Protein AF-K9H385-F1 (afdb_monomer_lite)

Radius of gyration: 11.21 Å; chains: 1; bounding box: 23×30×28 Å

pLDDT: mean 79.74, std 13.35, range [40.47, 91.56]

Structure (mmCIF, N/CA/C/O backbone):
data_AF-K9H385-F1
#
_entry.id   AF-K9H385-F1
#
loop_
_atom_site.group_PDB
_atom_site.id
_atom_site.type_symbol
_atom_site.label_atom_id
_atom_site.label_alt_id
_atom_site.label_comp_id
_atom_site.label_asym_id
_atom_site.label_entity_id
_atom_site.label_seq_id
_atom_site.pdbx_PDB_ins_code
_atom_site.Cartn_x
_atom_site.Cartn_y
_atom_site.Cartn_z
_atom_site.occupancy
_atom_site.B_iso_or_equiv
_atom_site.auth_seq_id
_atom_site.auth_comp_id
_atom_site.auth_asym_id
_atom_site.auth_atom_id
_atom_site.pdbx_PDB_model_num
ATOM 1 N N . MET A 1 1 ? -14.197 -4.123 5.878 1.00 55.47 1 MET A N 1
ATOM 2 C CA . MET A 1 1 ? -13.369 -4.452 4.700 1.00 55.47 1 MET A CA 1
ATOM 3 C C . MET A 1 1 ? -12.892 -5.881 4.848 1.00 55.47 1 MET A C 1
ATOM 5 O O . MET A 1 1 ? -12.236 -6.185 5.840 1.00 55.47 1 MET A O 1
ATOM 9 N N . GLN A 1 2 ? -13.299 -6.762 3.934 1.00 64.56 2 GLN A N 1
ATOM 10 C CA . GLN A 1 2 ? -12.786 -8.132 3.875 1.00 64.56 2 GLN A CA 1
ATOM 11 C C . GLN A 1 2 ? -11.310 -8.101 3.450 1.00 64.56 2 GLN A C 1
ATOM 13 O O . GLN A 1 2 ? -10.873 -7.184 2.761 1.00 64.56 2 GLN A O 1
ATOM 18 N N . TYR A 1 3 ? -10.535 -9.120 3.825 1.00 59.12 3 TYR A N 1
ATOM 19 C CA . TYR A 1 3 ? -9.112 -9.257 3.469 1.00 59.12 3 TYR A CA 1
ATOM 20 C C . TYR A 1 3 ? -8.860 -9.159 1.943 1.00 59.12 3 TYR A C 1
ATOM 22 O O . TYR A 1 3 ? -7.810 -8.691 1.503 1.00 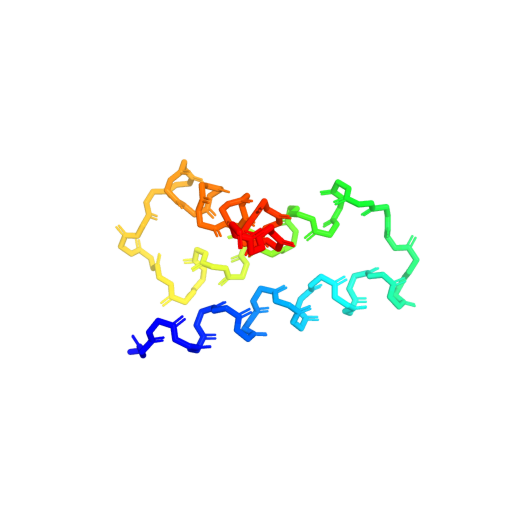59.12 3 TYR A O 1
ATOM 30 N N . GLY A 1 4 ? -9.860 -9.525 1.129 1.00 68.69 4 GLY A N 1
ATOM 31 C CA . GLY A 1 4 ? -9.846 -9.358 -0.328 1.00 68.69 4 GLY A CA 1
ATOM 32 C C . GLY A 1 4 ? -9.879 -7.900 -0.809 1.00 68.69 4 GLY A C 1
ATOM 33 O O . GLY A 1 4 ? -9.272 -7.591 -1.835 1.00 68.69 4 GLY A O 1
ATOM 34 N N . ASP A 1 5 ? -10.502 -6.988 -0.058 1.00 81.44 5 ASP A N 1
ATOM 35 C CA . ASP A 1 5 ? -10.595 -5.566 -0.419 1.00 81.44 5 ASP A CA 1
ATOM 36 C C . ASP A 1 5 ? -9.231 -4.878 -0.297 1.00 81.44 5 ASP A C 1
ATOM 38 O O . ASP A 1 5 ? -8.823 -4.119 -1.177 1.00 81.44 5 ASP A O 1
ATOM 42 N N . LEU A 1 6 ? -8.488 -5.191 0.773 1.00 79.69 6 LEU A N 1
ATOM 43 C CA . LEU A 1 6 ? -7.169 -4.608 1.027 1.00 79.69 6 LEU A CA 1
ATOM 44 C C . LEU A 1 6 ? -6.148 -5.065 -0.023 1.00 79.69 6 LEU A C 1
ATOM 46 O O . LEU A 1 6 ? -5.366 -4.262 -0.529 1.00 79.69 6 LEU A O 1
ATOM 50 N N . ARG A 1 7 ? -6.197 -6.344 -0.408 1.00 82.06 7 ARG A N 1
ATOM 51 C CA . ARG A 1 7 ? -5.351 -6.900 -1.470 1.00 82.06 7 ARG A CA 1
ATOM 52 C C . ARG A 1 7 ? -5.614 -6.236 -2.822 1.00 82.06 7 ARG A C 1
ATOM 54 O O . ARG A 1 7 ? -4.665 -5.819 -3.485 1.00 82.06 7 ARG A O 1
ATOM 61 N N . ASN A 1 8 ? -6.884 -6.092 -3.201 1.00 86.81 8 ASN A N 1
ATOM 62 C CA . ASN A 1 8 ? -7.269 -5.414 -4.441 1.00 86.81 8 ASN A CA 1
ATOM 63 C C . ASN A 1 8 ? -6.842 -3.939 -4.449 1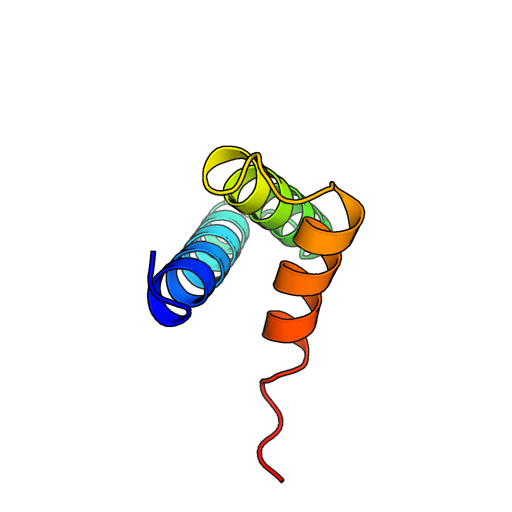.00 86.81 8 ASN A C 1
ATOM 65 O O . ASN A 1 8 ? -6.384 -3.442 -5.479 1.00 86.81 8 ASN A O 1
ATOM 69 N N . LEU A 1 9 ? -6.949 -3.246 -3.309 1.00 86.69 9 LEU A N 1
ATOM 70 C CA . LEU A 1 9 ? -6.472 -1.870 -3.161 1.00 86.69 9 LEU A CA 1
ATOM 71 C C . LEU A 1 9 ? -4.959 -1.769 -3.396 1.00 86.69 9 LEU A C 1
ATOM 73 O O . LEU A 1 9 ? -4.511 -0.908 -4.156 1.00 86.69 9 LEU A O 1
ATOM 77 N N . ILE A 1 10 ? -4.176 -2.655 -2.775 1.00 85.25 10 ILE A N 1
ATOM 78 C CA . ILE A 1 10 ? -2.714 -2.679 -2.916 1.00 85.25 10 ILE A CA 1
ATOM 79 C C . ILE A 1 10 ? -2.322 -2.952 -4.373 1.00 85.25 10 ILE A C 1
ATOM 81 O O . ILE A 1 10 ? -1.514 -2.208 -4.929 1.00 85.25 10 ILE A O 1
ATOM 85 N N . GLN A 1 11 ? -2.931 -3.956 -5.014 1.00 86.56 11 GLN A N 1
ATOM 86 C CA . GLN A 1 11 ? -2.667 -4.277 -6.422 1.00 86.56 11 GLN A CA 1
ATOM 87 C C . GLN A 1 11 ? -3.000 -3.111 -7.356 1.00 86.56 11 GLN A C 1
ATOM 89 O O . GLN A 1 11 ? -2.134 -2.696 -8.124 1.00 86.56 11 GLN A O 1
ATOM 94 N N . ARG A 1 12 ? -4.195 -2.514 -7.242 1.00 87.94 12 ARG A N 1
ATOM 95 C CA . ARG A 1 12 ? -4.570 -1.349 -8.064 1.00 87.94 12 ARG A CA 1
ATOM 96 C C . ARG A 1 12 ? -3.613 -0.177 -7.876 1.00 87.94 12 ARG A C 1
ATOM 98 O O . ARG A 1 12 ? -3.176 0.414 -8.855 1.00 87.94 12 ARG A O 1
ATOM 105 N N . THR A 1 13 ? -3.242 0.124 -6.633 1.00 86.00 13 THR A N 1
ATOM 106 C CA . THR A 1 13 ? -2.338 1.247 -6.337 1.00 86.00 13 THR A CA 1
ATOM 107 C C . THR A 1 13 ? -0.946 1.024 -6.931 1.00 86.00 13 THR A C 1
ATOM 109 O O . THR A 1 13 ? -0.329 1.955 -7.451 1.00 86.00 13 THR A O 1
ATOM 112 N N . MET A 1 14 ? -0.450 -0.213 -6.876 1.00 84.12 14 MET A N 1
ATOM 113 C CA . MET A 1 14 ? 0.828 -0.600 -7.473 1.00 84.12 14 MET A CA 1
ATOM 114 C C . MET A 1 14 ? 0.785 -0.530 -9.005 1.00 84.12 14 MET A C 1
ATOM 116 O O . MET A 1 14 ? 1.725 -0.015 -9.612 1.00 84.12 14 MET A O 1
ATOM 120 N N . ASP A 1 15 ? -0.297 -0.992 -9.632 1.00 86.62 15 ASP A N 1
ATOM 121 C CA . ASP A 1 15 ? -0.464 -0.945 -11.089 1.00 86.62 15 ASP A CA 1
ATOM 122 C C . ASP A 1 15 ? -0.630 0.487 -11.612 1.00 86.62 15 ASP A C 1
ATOM 124 O O . ASP A 1 15 ? -0.013 0.846 -12.617 1.00 86.62 15 ASP A O 1
ATOM 128 N N . ASP A 1 16 ? -1.368 1.343 -10.905 1.00 85.75 16 ASP A N 1
ATOM 129 C CA . ASP A 1 16 ? -1.489 2.765 -11.246 1.00 85.75 16 ASP A CA 1
ATOM 130 C C . ASP A 1 16 ? -0.149 3.499 -11.085 1.00 85.75 16 ASP A C 1
ATOM 132 O O . ASP A 1 16 ? 0.236 4.322 -11.923 1.00 85.75 16 ASP A O 1
ATOM 136 N N . ALA A 1 17 ? 0.622 3.168 -10.046 1.00 82.69 17 ALA A N 1
ATOM 137 C CA . ALA A 1 17 ? 1.967 3.705 -9.876 1.00 82.69 17 ALA A CA 1
ATOM 138 C C . ALA A 1 17 ? 2.907 3.269 -11.016 1.00 82.69 17 ALA A C 1
ATOM 140 O O . ALA A 1 17 ? 3.658 4.095 -11.534 1.00 82.69 17 ALA A O 1
ATOM 141 N N . ARG A 1 18 ? 2.821 2.012 -11.471 1.00 81.56 18 ARG A N 1
ATOM 142 C CA . ARG A 1 18 ? 3.585 1.528 -12.634 1.00 81.56 18 ARG A CA 1
ATOM 143 C C . ARG A 1 18 ? 3.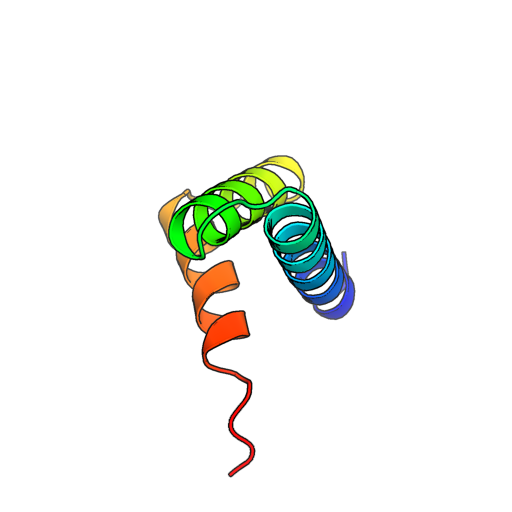164 2.222 -13.927 1.00 81.56 18 ARG A C 1
ATOM 145 O O . ARG A 1 18 ? 4.025 2.658 -14.685 1.00 81.56 18 ARG A O 1
ATOM 152 N N . ARG A 1 19 ? 1.857 2.377 -14.166 1.00 84.94 19 ARG A N 1
ATOM 153 C CA . ARG A 1 19 ? 1.321 3.084 -15.345 1.00 84.94 19 ARG A CA 1
ATOM 154 C C . ARG A 1 19 ? 1.765 4.541 -15.414 1.00 84.94 19 ARG A C 1
ATOM 156 O O . ARG A 1 19 ? 1.961 5.064 -16.502 1.00 84.94 19 ARG A O 1
ATOM 163 N N . THR A 1 20 ? 1.943 5.182 -14.263 1.00 82.94 20 THR A N 1
ATOM 164 C CA . THR A 1 20 ? 2.412 6.573 -14.167 1.00 82.94 20 THR A CA 1
ATOM 165 C C . THR A 1 20 ? 3.938 6.711 -14.217 1.00 82.94 20 THR A C 1
ATOM 167 O O . THR A 1 20 ? 4.453 7.814 -14.046 1.00 82.94 20 THR A O 1
ATOM 170 N N . GLY A 1 21 ? 4.672 5.618 -14.463 1.00 79.75 21 GLY A N 1
ATOM 171 C CA . GLY A 1 21 ? 6.129 5.627 -14.597 1.00 79.75 21 GLY A CA 1
ATOM 172 C C . GLY A 1 21 ? 6.887 5.720 -13.271 1.00 79.75 21 GLY A C 1
ATOM 173 O O . GLY A 1 21 ? 8.077 6.027 -13.280 1.00 79.75 21 GLY A O 1
ATOM 174 N N . ARG A 1 22 ? 6.236 5.470 -12.123 1.00 77.69 22 ARG A N 1
ATOM 175 C CA . ARG A 1 22 ? 6.947 5.397 -10.838 1.00 77.69 22 ARG A CA 1
ATOM 176 C C . ARG A 1 22 ? 7.735 4.099 -10.732 1.00 77.69 22 ARG A C 1
ATOM 178 O O . ARG A 1 22 ? 7.263 3.029 -11.117 1.00 77.69 22 ARG A O 1
ATOM 185 N N . ASP A 1 23 ? 8.912 4.204 -10.126 1.00 80.69 23 ASP A N 1
ATOM 186 C CA . ASP A 1 23 ? 9.701 3.044 -9.738 1.00 80.69 23 ASP A CA 1
ATOM 187 C C . ASP A 1 23 ? 8.972 2.181 -8.686 1.00 80.69 23 ASP A C 1
ATOM 189 O O . ASP A 1 23 ? 7.987 2.582 -8.050 1.00 80.69 23 ASP A O 1
ATOM 193 N N . ALA A 1 24 ? 9.461 0.954 -8.496 1.00 77.25 24 ALA A N 1
ATOM 194 C CA . ALA A 1 24 ? 8.862 -0.003 -7.568 1.00 77.25 24 ALA A CA 1
ATOM 195 C C . ALA A 1 24 ? 8.822 0.512 -6.115 1.00 77.25 24 ALA A C 1
ATOM 197 O O . ALA A 1 24 ? 7.935 0.125 -5.351 1.00 77.25 24 ALA A O 1
ATOM 198 N N . VAL A 1 25 ? 9.744 1.402 -5.732 1.00 83.81 25 VAL A N 1
ATOM 199 C CA . VAL A 1 25 ? 9.814 1.999 -4.390 1.00 83.81 25 VAL A CA 1
ATOM 200 C C . VAL A 1 25 ? 8.709 3.045 -4.206 1.00 83.81 25 VAL A C 1
ATOM 202 O O . VAL A 1 25 ? 8.029 3.071 -3.176 1.00 83.81 25 VAL A O 1
ATOM 205 N N . GLY A 1 26 ? 8.477 3.876 -5.219 1.00 83.25 26 GLY A N 1
ATOM 206 C CA . GLY A 1 26 ? 7.402 4.857 -5.285 1.00 83.25 26 GLY A CA 1
ATOM 207 C C . GLY A 1 26 ? 6.026 4.199 -5.303 1.00 83.25 26 GLY A C 1
ATOM 208 O O . GLY A 1 26 ? 5.115 4.686 -4.629 1.00 83.25 26 GLY A O 1
ATOM 209 N N . ALA A 1 27 ? 5.893 3.064 -5.993 1.00 85.44 27 ALA A N 1
ATOM 210 C CA . ALA A 1 27 ? 4.687 2.239 -5.970 1.00 85.44 27 ALA A CA 1
ATOM 211 C C . ALA A 1 27 ? 4.394 1.685 -4.564 1.00 85.44 27 ALA A C 1
ATOM 213 O O . ALA A 1 27 ? 3.287 1.868 -4.055 1.00 85.44 27 ALA A O 1
ATOM 214 N N . HIS A 1 28 ? 5.403 1.135 -3.877 1.00 86.62 28 HIS A N 1
ATOM 215 C CA . HIS A 1 28 ? 5.253 0.669 -2.493 1.00 86.62 28 HIS A CA 1
ATOM 216 C C . HIS A 1 28 ? 4.858 1.800 -1.539 1.00 86.62 28 HIS A C 1
ATOM 218 O O . HIS A 1 28 ? 3.927 1.650 -0.750 1.00 86.62 28 HIS A O 1
ATOM 224 N N . ARG A 1 29 ? 5.508 2.969 -1.627 1.00 87.88 29 ARG A N 1
ATOM 225 C CA . ARG A 1 29 ? 5.144 4.130 -0.793 1.00 87.88 29 ARG A CA 1
ATOM 226 C C . ARG A 1 29 ? 3.724 4.629 -1.055 1.00 87.88 29 ARG A C 1
ATOM 228 O O . ARG A 1 29 ? 3.095 5.158 -0.139 1.00 87.88 29 ARG A O 1
ATOM 235 N N . ALA A 1 30 ? 3.232 4.530 -2.288 1.00 87.06 30 ALA A N 1
ATOM 2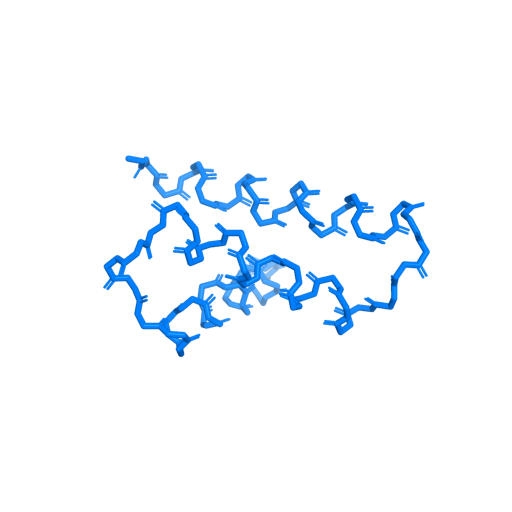36 C CA . ALA A 1 30 ? 1.853 4.883 -2.611 1.00 87.06 30 ALA A CA 1
ATOM 237 C C . ALA A 1 30 ? 0.869 3.875 -1.999 1.00 87.06 30 ALA A C 1
ATOM 239 O O . ALA A 1 30 ? -0.081 4.290 -1.338 1.00 87.06 30 ALA A O 1
ATOM 240 N N . ALA A 1 31 ? 1.144 2.574 -2.131 1.00 88.12 31 ALA A N 1
ATOM 241 C CA . ALA A 1 31 ? 0.317 1.514 -1.558 1.00 88.12 31 ALA A CA 1
ATOM 242 C C . ALA A 1 31 ? 0.234 1.595 -0.024 1.00 88.12 31 ALA A C 1
ATOM 244 O O . ALA A 1 31 ? -0.859 1.503 0.526 1.00 88.12 31 ALA A O 1
ATOM 245 N N . VAL A 1 32 ? 1.347 1.863 0.670 1.00 90.44 32 VAL A N 1
ATOM 246 C CA . VAL A 1 32 ? 1.349 2.028 2.138 1.00 90.44 32 VAL A CA 1
ATOM 247 C C . VAL A 1 32 ? 0.477 3.208 2.562 1.00 90.44 32 VAL A C 1
ATOM 249 O O . VAL A 1 32 ? -0.329 3.082 3.481 1.00 90.44 32 VAL A O 1
ATOM 252 N N . ARG A 1 33 ? 0.575 4.342 1.857 1.00 89.94 33 ARG A N 1
ATOM 253 C CA . ARG A 1 33 ? -0.277 5.509 2.130 1.00 89.94 33 ARG A CA 1
ATOM 254 C C . ARG A 1 33 ? -1.756 5.217 1.891 1.00 89.94 33 ARG A C 1
ATOM 256 O O . ARG A 1 33 ? -2.583 5.653 2.685 1.00 89.94 33 ARG A O 1
ATOM 263 N N . ALA A 1 34 ? -2.081 4.464 0.842 1.00 89.38 34 ALA A N 1
ATOM 264 C CA . ALA A 1 34 ? -3.452 4.043 0.577 1.00 89.38 34 ALA A CA 1
ATOM 265 C C . ALA A 1 34 ? -3.990 3.134 1.694 1.00 89.38 34 ALA A C 1
ATOM 267 O O . ALA A 1 34 ? -5.099 3.361 2.171 1.00 89.38 34 ALA A O 1
ATOM 268 N N . VAL A 1 35 ? -3.192 2.167 2.164 1.00 89.12 35 VAL A N 1
ATOM 269 C CA . VAL A 1 35 ? -3.555 1.279 3.282 1.00 89.12 35 VAL A CA 1
ATOM 270 C C . VAL A 1 35 ? -3.802 2.076 4.562 1.00 89.12 35 VAL A C 1
ATOM 272 O O . VAL A 1 35 ? -4.846 1.900 5.179 1.00 89.12 35 VAL A O 1
ATOM 275 N N . MET A 1 36 ? -2.907 2.999 4.923 1.00 91.56 36 MET A N 1
ATOM 276 C CA . MET A 1 36 ? -3.081 3.843 6.114 1.00 91.56 36 MET A CA 1
ATOM 277 C C . MET A 1 36 ? -4.330 4.734 6.038 1.00 91.56 36 MET A C 1
ATOM 279 O O . MET A 1 36 ? -4.957 4.996 7.059 1.00 91.56 36 MET A O 1
ATOM 283 N N . ALA A 1 37 ? -4.711 5.192 4.841 1.00 89.06 37 ALA A N 1
ATOM 284 C CA . ALA A 1 37 ? -5.907 6.013 4.660 1.00 89.06 37 ALA A CA 1
ATOM 285 C C . ALA A 1 37 ? -7.210 5.223 4.878 1.00 89.06 37 ALA A C 1
ATOM 287 O O . ALA A 1 37 ? -8.187 5.781 5.371 1.00 89.06 37 ALA A O 1
ATOM 288 N N . VAL A 1 38 ? -7.234 3.933 4.521 1.00 87.69 38 VAL A N 1
ATOM 289 C CA . VAL A 1 38 ? -8.423 3.077 4.681 1.00 87.69 38 VAL A CA 1
ATOM 290 C C . VAL A 1 38 ? -8.452 2.328 6.016 1.00 87.69 38 VAL A C 1
ATOM 292 O O . VAL A 1 38 ? -9.526 1.976 6.500 1.00 87.69 38 VAL A O 1
ATOM 295 N N . ARG A 1 39 ? -7.284 2.080 6.614 1.00 86.75 39 ARG A N 1
ATOM 296 C CA . ARG A 1 39 ? -7.089 1.399 7.899 1.00 86.75 39 ARG A CA 1
ATOM 297 C C . ARG A 1 39 ? -6.265 2.293 8.835 1.00 86.75 39 ARG A C 1
ATOM 299 O O . ARG A 1 39 ? -5.085 2.021 9.054 1.00 86.75 39 ARG A O 1
ATOM 306 N N . PRO A 1 40 ? -6.865 3.369 9.380 1.00 85.31 40 PRO A N 1
ATOM 307 C CA . PRO A 1 40 ? -6.181 4.264 10.316 1.00 85.31 40 PRO A CA 1
ATOM 308 C C . PRO A 1 40 ? -5.857 3.589 11.658 1.00 85.31 40 PRO A C 1
ATOM 310 O O . PRO A 1 40 ? -5.101 4.136 12.453 1.00 85.31 40 PRO A O 1
ATOM 313 N N . ASP A 1 41 ? -6.432 2.411 11.911 1.00 89.56 41 ASP A N 1
ATOM 314 C CA . ASP A 1 41 ? -6.125 1.542 13.044 1.00 89.56 41 ASP A CA 1
ATOM 315 C C . ASP A 1 41 ? -4.775 0.821 12.909 1.00 89.56 41 ASP A C 1
ATOM 317 O O . ASP A 1 41 ? -4.241 0.360 13.914 1.00 89.56 41 ASP A O 1
ATOM 321 N N . LEU A 1 42 ? -4.215 0.729 11.697 1.00 86.44 42 LEU A N 1
ATOM 322 C CA . LEU A 1 42 ? -2.901 0.132 11.471 1.00 86.44 42 LEU A CA 1
ATOM 323 C C . LEU A 1 42 ? -1.794 1.169 11.659 1.00 86.44 42 LEU A C 1
ATOM 325 O O . LEU A 1 42 ? -1.834 2.273 11.108 1.00 86.44 42 LEU A O 1
ATOM 329 N N . SER A 1 43 ? -0.743 0.777 12.373 1.00 91.56 43 SER A N 1
ATOM 330 C CA . SER A 1 43 ? 0.491 1.552 12.437 1.00 91.56 43 SER A CA 1
ATOM 331 C C . SER A 1 43 ? 1.197 1.590 11.069 1.00 91.56 43 SER A C 1
ATOM 333 O O . SER A 1 43 ? 0.998 0.709 10.225 1.00 91.56 43 SER A O 1
ATOM 335 N N . PRO A 1 44 ? 2.092 2.567 10.824 1.00 87.62 44 PRO A N 1
ATOM 336 C CA . PRO A 1 44 ? 2.858 2.628 9.577 1.00 87.62 44 PRO A CA 1
ATOM 337 C C . PRO A 1 44 ? 3.660 1.351 9.278 1.00 87.62 44 PRO A C 1
ATOM 339 O O . PRO A 1 44 ? 3.850 1.004 8.113 1.00 87.62 44 PRO A O 1
ATOM 342 N N . LEU A 1 45 ? 4.124 0.652 10.321 1.00 88.38 45 LEU A N 1
ATOM 343 C CA . LEU A 1 45 ? 4.844 -0.616 10.199 1.00 88.38 45 LEU A CA 1
ATOM 344 C C . LEU A 1 45 ? 3.917 -1.757 9.771 1.00 88.38 45 LEU A C 1
ATOM 346 O O . LEU A 1 45 ? 4.269 -2.494 8.858 1.00 88.38 45 LEU A O 1
ATOM 350 N N . GLU A 1 46 ? 2.721 -1.864 10.350 1.00 88.81 46 GLU A N 1
ATOM 351 C CA . GLU A 1 46 ? 1.735 -2.880 9.953 1.00 88.81 46 GLU A CA 1
ATOM 352 C C . GLU A 1 46 ? 1.192 -2.629 8.542 1.00 88.81 46 GLU A C 1
ATOM 354 O O . GLU A 1 46 ? 0.986 -3.566 7.774 1.00 88.81 46 GLU A O 1
ATOM 359 N N . ALA A 1 47 ? 1.015 -1.363 8.153 1.00 88.19 47 ALA A N 1
ATOM 360 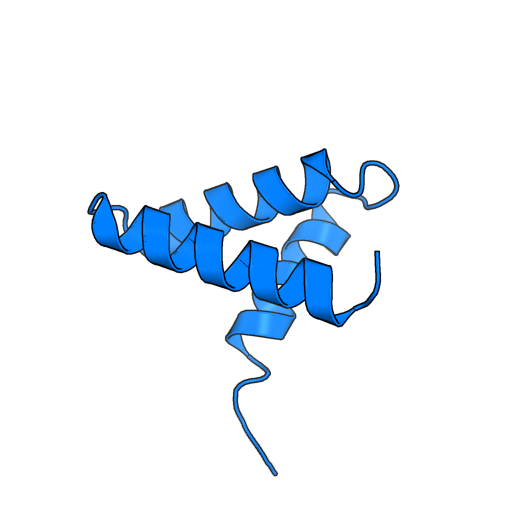C CA . ALA A 1 47 ? 0.649 -1.007 6.786 1.00 88.19 47 ALA A CA 1
ATOM 361 C C . ALA A 1 47 ? 1.758 -1.378 5.785 1.00 88.19 47 ALA A C 1
ATOM 363 O O . ALA A 1 47 ? 1.470 -1.870 4.693 1.00 88.19 47 ALA A O 1
ATOM 364 N N . LEU A 1 48 ? 3.027 -1.168 6.153 1.00 88.94 48 LEU A N 1
ATOM 365 C CA . LEU A 1 48 ? 4.172 -1.602 5.353 1.00 88.94 48 LEU A CA 1
ATOM 366 C C . LEU A 1 48 ? 4.222 -3.126 5.223 1.00 88.94 48 LEU A C 1
ATOM 368 O O . LEU A 1 48 ? 4.436 -3.629 4.118 1.00 88.94 48 LEU A O 1
ATOM 372 N N . ASP A 1 49 ? 4.009 -3.840 6.324 1.00 88.56 49 ASP A N 1
ATOM 373 C CA . ASP A 1 49 ? 4.013 -5.300 6.353 1.00 88.56 49 ASP A CA 1
ATOM 374 C C . ASP A 1 49 ? 2.873 -5.881 5.505 1.00 88.56 49 ASP A C 1
ATOM 376 O O . ASP A 1 49 ? 3.098 -6.764 4.682 1.00 88.56 49 ASP A O 1
ATOM 380 N N . ALA A 1 50 ? 1.677 -5.285 5.561 1.00 86.00 50 ALA A N 1
ATOM 381 C CA . ALA A 1 50 ? 0.553 -5.661 4.706 1.00 86.00 50 ALA A CA 1
ATOM 382 C C . ALA A 1 50 ? 0.857 -5.491 3.206 1.00 86.00 50 ALA A C 1
ATOM 384 O O . ALA A 1 50 ? 0.473 -6.335 2.395 1.00 86.00 50 ALA A O 1
ATOM 385 N N . VAL A 1 51 ? 1.563 -4.422 2.815 1.00 86.69 51 VAL A N 1
ATOM 386 C CA . VAL A 1 51 ? 1.976 -4.214 1.415 1.00 86.69 51 VAL A CA 1
ATOM 387 C C . VAL A 1 51 ? 3.066 -5.208 1.001 1.00 86.69 51 VAL A C 1
ATOM 389 O O . VAL A 1 51 ? 2.991 -5.767 -0.095 1.00 86.69 51 VAL A O 1
ATOM 392 N N . ARG A 1 52 ? 4.057 -5.467 1.863 1.00 85.50 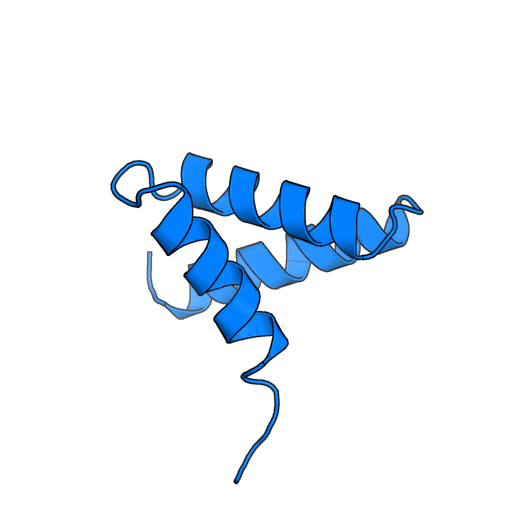52 ARG A N 1
ATOM 393 C CA . ARG A 1 52 ? 5.154 -6.413 1.586 1.00 85.50 52 ARG A CA 1
ATOM 394 C C . ARG A 1 52 ? 4.681 -7.862 1.534 1.00 85.50 52 ARG A C 1
ATOM 396 O O . ARG A 1 52 ? 5.016 -8.565 0.585 1.00 85.50 52 ARG A O 1
ATOM 403 N N . GLY A 1 53 ? 3.829 -8.273 2.469 1.00 78.00 53 GLY A N 1
ATOM 404 C CA . GLY A 1 53 ? 3.224 -9.603 2.490 1.00 78.00 53 GLY A CA 1
ATOM 405 C C . GLY A 1 53 ? 2.416 -9.911 1.224 1.00 78.00 53 GLY A C 1
ATOM 406 O O . GLY A 1 53 ? 2.340 -11.064 0.809 1.00 78.00 53 GLY A O 1
ATOM 407 N N . GLN A 1 54 ? 1.880 -8.892 0.539 1.00 71.38 54 GLN A N 1
ATOM 408 C CA . GLN A 1 54 ? 1.246 -9.060 -0.777 1.00 71.38 54 GLN A CA 1
ATOM 409 C C . GLN A 1 54 ? 2.240 -9.151 -1.941 1.00 71.38 54 GLN A C 1
ATOM 411 O O . GLN A 1 54 ? 1.942 -9.815 -2.933 1.00 71.38 54 GLN A O 1
ATOM 416 N N . ALA A 1 55 ? 3.405 -8.506 -1.843 1.00 60.84 55 ALA A N 1
ATOM 417 C CA . ALA A 1 55 ? 4.471 -8.646 -2.834 1.00 60.84 55 ALA A CA 1
ATOM 418 C C . ALA A 1 55 ? 5.146 -10.029 -2.756 1.00 60.84 55 ALA A C 1
ATOM 420 O O . ALA A 1 55 ? 5.530 -10.581 -3.786 1.00 60.84 55 ALA A O 1
ATOM 421 N N . GLU A 1 56 ? 5.254 -10.601 -1.552 1.00 59.12 56 GLU A N 1
ATOM 422 C CA . GLU A 1 56 ? 5.887 -11.904 -1.305 1.00 59.12 56 GLU A CA 1
ATOM 423 C C . GLU A 1 56 ? 4.910 -13.091 -1.387 1.00 59.12 56 GLU A C 1
ATOM 425 O O . GLU A 1 56 ? 5.306 -14.184 -1.794 1.00 59.12 56 GLU A O 1
ATOM 430 N N . GLY A 1 57 ? 3.616 -12.883 -1.111 1.00 49.56 57 GLY A N 1
ATOM 431 C CA . GLY A 1 57 ? 2.551 -13.899 -1.160 1.00 49.56 57 GLY A CA 1
ATOM 432 C C . GLY A 1 57 ? 2.190 -14.441 -2.555 1.00 49.56 57 GLY A C 1
ATOM 433 O O . GLY A 1 57 ? 1.143 -15.064 -2.719 1.00 49.56 57 GLY A O 1
ATOM 434 N N . ALA A 1 58 ? 3.033 -14.213 -3.566 1.00 47.97 58 ALA A N 1
ATOM 435 C CA . ALA A 1 58 ? 2.920 -14.770 -4.916 1.00 47.97 58 ALA A CA 1
ATOM 436 C C . ALA A 1 58 ? 3.740 -16.065 -5.118 1.00 47.97 58 ALA A C 1
ATOM 438 O O . ALA A 1 58 ? 4.003 -16.451 -6.256 1.00 47.97 58 ALA A O 1
ATOM 439 N N . ARG A 1 59 ? 4.150 -16.749 -4.042 1.00 42.16 59 ARG A N 1
ATOM 440 C CA . ARG A 1 59 ? 4.628 -18.138 -4.114 1.00 42.16 59 ARG A CA 1
ATOM 441 C C . ARG A 1 59 ? 3.528 -19.087 -3.631 1.00 42.16 59 ARG A C 1
ATOM 443 O O . ARG A 1 59 ? 3.268 -19.109 -2.429 1.00 42.16 59 ARG A O 1
ATOM 450 N N . PRO A 1 60 ? 2.881 -19.869 -4.515 1.00 40.47 60 PRO A N 1
ATOM 451 C CA . PRO A 1 60 ? 2.257 -21.101 -4.062 1.00 40.47 60 PRO A CA 1
ATOM 452 C C . PRO A 1 60 ? 3.375 -22.070 -3.646 1.00 40.47 60 PRO A C 1
ATOM 454 O O . PRO A 1 60 ? 4.439 -22.094 -4.272 1.00 40.47 60 PRO A O 1
ATOM 457 N N . ALA A 1 61 ? 3.146 -22.791 -2.549 1.00 42.41 61 ALA A N 1
ATOM 458 C CA . ALA A 1 61 ? 3.923 -23.976 -2.198 1.00 42.41 61 ALA A CA 1
ATOM 459 C C . ALA A 1 61 ? 3.742 -25.074 -3.256 1.00 42.41 61 ALA A C 1
ATOM 461 O O . ALA A 1 61 ? 2.658 -25.099 -3.888 1.00 42.41 61 ALA A O 1
#

Secondary structure (DSSP, 8-state):
--HHHHHHHHHHHHHHHHHTT--HHHHHHHHHHHHHHH-TTS-HHHHHHHHHHHHHTT---

Organism: NCBI:txid1238182

Sequence (61 aa):
MQYGDLRNLIQRTMDDARRTGRDAVGAHRAAVRAVMAVRPDLSPLEALDAVRGQAEGARPA

Foldseek 3Di:
DPLVVLLVLLVVLLVVCVVVVHDNVVSLVSSLVSQCVVCVVDDSVRSSVSSVCSVVVPDDD